Protein AF-A0A4D7H4Q3-F1 (afdb_monomer_lite)

Secondary structure (DSSP, 8-state):
--HHHHHHHHHHHHHHHHHHHHHH-GGG---THHHHHHHHHTT-SSHHHHHHHHHHHHHHHHHHHHHHHHHHHHHHHHHHH--HHHHHHHHHHHHHHHHHHHHHHHHHHHHHHHHHHHHHHHHHHHHH--

pLDDT: mean 89.8, std 6.11, range [48.53, 96.25]

Sequence (130 aa):
MDRASVALGGALSAVTSVVAVVLYGPQAAAPWGVLAGAVVALRARDATDGLFDGALAGLVGAVGGVLAVVGFYALDVYFHVGDAEVAGSVGAYFSVPSVVMLVPSFALGGMLAGALGVVLRDRVETRVGA

Foldseek 3Di:
DPPVLLQVQLVVLLVVLLVQCVPPNLVSSALSLLSSLLSLLVVAPALVSSLVSSLSSLQSNLVSNLCSNLVRQLVVCCVVVVDNVVSNVRSVVVSVVSCVPRNVSSSVSRNVSRNVSNVVVVVCCVVVVD

Structure (mmCIF, N/CA/C/O backbone):
data_AF-A0A4D7H4Q3-F1
#
_entry.id   AF-A0A4D7H4Q3-F1
#
loop_
_atom_site.group_PDB
_atom_site.id
_atom_site.type_symbol
_atom_site.label_atom_id
_atom_site.label_alt_id
_atom_site.label_comp_id
_atom_site.label_asym_id
_atom_site.label_entity_id
_atom_site.label_seq_id
_atom_site.pdbx_PDB_ins_code
_atom_site.Cartn_x
_atom_site.Cartn_y
_atom_site.Cartn_z
_atom_site.occupancy
_atom_site.B_iso_or_equiv
_atom_site.auth_seq_id
_atom_site.auth_comp_id
_atom_site.auth_asym_id
_atom_site.auth_atom_id
_atom_site.pdbx_PDB_model_num
ATOM 1 N N . MET A 1 1 ? -9.876 -11.296 11.277 1.00 66.31 1 MET A N 1
ATOM 2 C CA . MET A 1 1 ? -9.329 -11.090 9.926 1.00 66.31 1 MET A CA 1
ATOM 3 C C . MET A 1 1 ? -10.414 -11.095 8.853 1.00 66.31 1 MET A C 1
ATOM 5 O O . MET A 1 1 ? -10.842 -12.155 8.392 1.00 66.31 1 MET A O 1
ATOM 9 N N . ASP A 1 2 ? -10.860 -9.901 8.460 1.00 83.38 2 ASP A N 1
ATOM 10 C CA . ASP A 1 2 ? -11.770 -9.693 7.326 1.00 83.38 2 ASP A CA 1
ATOM 11 C C . ASP A 1 2 ? -10.975 -9.546 6.020 1.00 83.38 2 ASP A C 1
ATOM 13 O O . ASP A 1 2 ? -10.390 -8.503 5.722 1.00 83.38 2 ASP A O 1
ATOM 17 N N . ARG A 1 3 ? -10.958 -10.619 5.222 1.00 88.50 3 ARG A N 1
ATOM 18 C CA . ARG A 1 3 ? -10.177 -10.693 3.978 1.00 88.50 3 ARG A CA 1
ATOM 19 C C . ARG A 1 3 ? -10.569 -9.616 2.967 1.00 88.50 3 ARG A C 1
ATOM 21 O O . ARG A 1 3 ? -9.705 -9.161 2.223 1.00 88.50 3 ARG A O 1
ATOM 28 N N . ALA A 1 4 ? -11.840 -9.213 2.935 1.00 90.88 4 ALA A N 1
ATOM 29 C CA . ALA A 1 4 ? -12.317 -8.216 1.983 1.00 90.88 4 ALA A CA 1
ATOM 30 C C . ALA A 1 4 ? -11.751 -6.829 2.310 1.00 90.88 4 ALA A C 1
ATOM 32 O O . ALA A 1 4 ? -11.258 -6.142 1.418 1.00 90.88 4 ALA A O 1
ATOM 33 N N . SER A 1 5 ? -11.745 -6.456 3.591 1.00 88.69 5 SER A N 1
ATOM 34 C CA . SER A 1 5 ? -11.172 -5.189 4.061 1.00 88.69 5 SER A CA 1
ATOM 35 C C . SER A 1 5 ? -9.662 -5.122 3.862 1.00 88.69 5 SER A C 1
ATOM 37 O O . SER A 1 5 ? -9.151 -4.103 3.403 1.00 88.69 5 SER A O 1
ATOM 39 N N . VAL A 1 6 ? -8.950 -6.222 4.126 1.00 91.19 6 VAL A N 1
ATOM 40 C CA . VAL A 1 6 ? -7.503 -6.318 3.871 1.00 91.19 6 VAL A CA 1
ATOM 41 C C . VAL A 1 6 ? -7.193 -6.156 2.383 1.00 91.19 6 VAL A C 1
ATOM 43 O O . VAL A 1 6 ? -6.304 -5.387 2.019 1.00 91.19 6 VAL A O 1
ATOM 46 N N . ALA A 1 7 ? -7.936 -6.849 1.516 1.00 91.06 7 ALA A N 1
ATOM 47 C CA . ALA A 1 7 ? -7.744 -6.768 0.072 1.00 91.06 7 ALA A CA 1
ATOM 48 C C . ALA A 1 7 ? -8.062 -5.368 -0.470 1.00 91.06 7 ALA A C 1
ATOM 50 O O . ALA A 1 7 ? -7.283 -4.832 -1.253 1.00 91.06 7 ALA A O 1
ATOM 51 N N . LEU A 1 8 ? -9.165 -4.754 -0.028 1.00 93.25 8 LEU A N 1
ATOM 52 C CA . LEU A 1 8 ? -9.545 -3.402 -0.437 1.00 93.25 8 LEU A CA 1
ATOM 53 C C . LEU A 1 8 ? -8.532 -2.364 0.053 1.00 93.25 8 LEU A C 1
ATOM 55 O O . LEU A 1 8 ? -8.109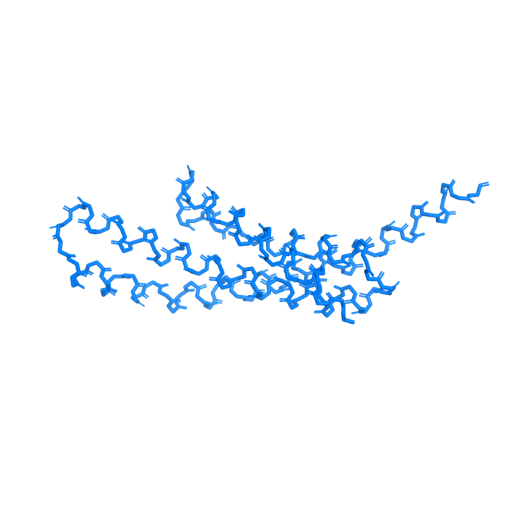 -1.511 -0.721 1.00 93.25 8 LEU A O 1
ATOM 59 N N . GLY A 1 9 ? -8.110 -2.458 1.316 1.00 90.81 9 GLY A N 1
ATOM 60 C CA . GLY A 1 9 ? -7.106 -1.575 1.897 1.00 90.81 9 GLY A CA 1
ATOM 61 C C . GLY A 1 9 ? -5.772 -1.681 1.165 1.00 90.81 9 GLY A C 1
ATOM 62 O O . GLY A 1 9 ? -5.218 -0.667 0.745 1.00 90.81 9 GLY A O 1
ATOM 63 N N . GLY A 1 10 ? -5.297 -2.907 0.936 1.00 92.44 10 GLY A N 1
ATOM 64 C CA . GLY A 1 10 ? -4.083 -3.154 0.163 1.00 92.44 10 GLY A CA 1
ATOM 65 C C . GLY A 1 10 ? -4.187 -2.650 -1.276 1.00 92.44 10 GLY A C 1
ATOM 66 O O . GLY A 1 10 ? -3.264 -1.999 -1.759 1.00 92.44 10 GLY A O 1
ATOM 67 N N . ALA A 1 11 ? -5.322 -2.874 -1.944 1.00 93.44 11 ALA A N 1
ATOM 68 C CA . ALA A 1 11 ? -5.560 -2.387 -3.301 1.00 93.44 11 ALA A CA 1
ATOM 69 C C . ALA A 1 11 ? -5.560 -0.855 -3.373 1.00 93.44 11 ALA A C 1
ATOM 71 O O . ALA A 1 11 ? -4.922 -0.291 -4.257 1.00 93.44 11 ALA A O 1
ATOM 72 N N . LEU A 1 12 ? -6.219 -0.171 -2.435 1.00 94.50 12 LEU A N 1
ATOM 73 C CA . LEU A 1 12 ? -6.225 1.291 -2.382 1.00 94.50 12 LEU A CA 1
ATOM 74 C C . LEU A 1 12 ? -4.819 1.841 -2.148 1.00 94.50 12 LEU A C 1
ATOM 76 O O . LEU A 1 12 ? -4.374 2.695 -2.908 1.00 94.50 12 LEU A O 1
ATOM 80 N N . SER A 1 13 ? -4.081 1.300 -1.179 1.00 92.94 13 SER A N 1
ATOM 81 C CA . SER A 1 13 ? -2.685 1.679 -0.945 1.00 92.94 13 SER A CA 1
ATOM 82 C C . SER A 1 13 ? -1.796 1.449 -2.166 1.00 92.94 13 SER A C 1
ATOM 84 O O . SER A 1 13 ? -0.970 2.303 -2.483 1.00 92.94 13 SER A O 1
ATOM 86 N N . ALA A 1 14 ? -1.975 0.328 -2.870 1.00 93.00 14 ALA A N 1
ATOM 87 C CA . ALA A 1 14 ? -1.252 0.032 -4.101 1.00 93.00 14 ALA A CA 1
ATOM 88 C C . ALA A 1 14 ? -1.583 1.043 -5.208 1.00 93.00 14 ALA A C 1
ATOM 90 O O . ALA A 1 14 ? -0.672 1.622 -5.795 1.00 93.00 14 ALA A O 1
ATOM 91 N N . VAL A 1 15 ? -2.870 1.300 -5.465 1.00 94.19 15 VAL A N 1
ATOM 92 C CA . VAL A 1 15 ? -3.322 2.253 -6.490 1.00 94.19 15 VAL A CA 1
ATOM 93 C C . VAL A 1 15 ? -2.820 3.659 -6.182 1.00 94.19 15 VAL A C 1
ATOM 95 O O . VAL A 1 15 ? -2.267 4.310 -7.064 1.00 94.19 15 VAL A O 1
ATOM 98 N N . THR A 1 16 ? -2.945 4.127 -4.939 1.00 93.00 16 THR A N 1
ATOM 99 C CA . THR A 1 16 ? -2.432 5.446 -4.550 1.00 93.00 16 THR A CA 1
ATOM 100 C C . THR A 1 16 ? -0.917 5.518 -4.703 1.00 93.00 16 THR A C 1
ATOM 102 O O . THR A 1 16 ? -0.411 6.532 -5.175 1.00 93.00 16 THR A O 1
ATOM 105 N N . SER A 1 17 ? -0.193 4.437 -4.397 1.00 91.38 17 SER A N 1
ATOM 106 C CA . SER A 1 17 ? 1.250 4.377 -4.633 1.00 91.38 17 SER A CA 1
ATOM 107 C C . SER A 1 17 ? 1.602 4.481 -6.111 1.00 91.38 17 SER A C 1
ATOM 109 O O . SER A 1 17 ? 2.503 5.237 -6.455 1.00 91.38 17 SER A O 1
ATOM 111 N N . VAL A 1 18 ? 0.890 3.768 -6.987 1.00 90.56 18 VAL A N 1
ATOM 112 C CA . VAL A 1 18 ? 1.083 3.864 -8.441 1.00 90.56 18 VAL A CA 1
ATOM 113 C C . VAL A 1 18 ? 0.832 5.294 -8.910 1.00 90.56 18 VAL A C 1
ATOM 115 O O . VAL A 1 18 ? 1.679 5.873 -9.582 1.00 90.56 18 VAL A O 1
ATOM 118 N N . VAL A 1 19 ? -0.295 5.890 -8.515 1.00 92.69 19 VAL A N 1
ATOM 119 C CA . VAL A 1 19 ? -0.644 7.271 -8.879 1.00 92.69 19 VAL A CA 1
ATOM 120 C C . VAL A 1 19 ? 0.424 8.252 -8.398 1.00 92.69 19 VAL A C 1
ATOM 122 O O . VAL A 1 19 ? 0.850 9.112 -9.163 1.00 92.69 19 VAL A O 1
ATOM 125 N N . ALA A 1 20 ? 0.900 8.112 -7.160 1.00 92.19 20 ALA A N 1
ATOM 126 C CA . ALA A 1 20 ? 1.922 8.991 -6.612 1.00 92.19 20 ALA A CA 1
ATOM 127 C C . ALA A 1 20 ? 3.251 8.875 -7.373 1.00 92.19 20 ALA A C 1
ATOM 129 O O . ALA A 1 20 ? 3.853 9.896 -7.698 1.00 92.19 20 ALA A O 1
ATOM 130 N N . VAL A 1 21 ? 3.666 7.654 -7.726 1.00 91.31 21 VAL A N 1
ATOM 131 C CA . VAL A 1 21 ? 4.874 7.419 -8.530 1.00 91.31 21 VAL A CA 1
ATOM 132 C C . VAL A 1 21 ? 4.738 8.018 -9.929 1.00 91.31 21 VAL A C 1
ATOM 134 O O . VAL A 1 21 ? 5.662 8.675 -10.400 1.00 91.31 21 VAL A O 1
ATOM 137 N N . VAL A 1 22 ? 3.584 7.853 -10.579 1.00 88.06 22 VAL A N 1
ATOM 138 C CA . VAL A 1 22 ? 3.331 8.413 -11.917 1.00 88.06 22 VAL A CA 1
ATOM 139 C C . VAL A 1 22 ? 3.355 9.944 -11.906 1.00 88.06 22 VAL A C 1
ATOM 141 O O . VAL A 1 22 ? 3.914 10.547 -12.817 1.00 88.06 22 VAL A O 1
ATOM 144 N N . LEU A 1 23 ? 2.756 10.582 -10.897 1.00 91.50 23 LEU A N 1
ATOM 145 C CA . LEU A 1 23 ? 2.620 12.043 -10.852 1.00 91.50 23 LEU A CA 1
ATOM 146 C C . LEU A 1 23 ? 3.869 12.764 -10.335 1.00 91.50 23 LEU A C 1
ATOM 148 O O . LEU A 1 23 ? 4.144 13.885 -10.756 1.00 91.50 23 LEU A O 1
ATOM 152 N N . TYR A 1 24 ? 4.598 12.153 -9.402 1.00 90.62 24 TYR A N 1
ATOM 153 C CA . TYR A 1 24 ? 5.644 12.832 -8.632 1.00 90.62 24 TYR A CA 1
ATOM 154 C C . TYR A 1 24 ? 6.987 12.087 -8.628 1.00 90.62 24 TYR A C 1
ATOM 156 O O . TYR A 1 24 ? 7.941 12.549 -7.998 1.00 90.62 24 TYR A O 1
ATOM 164 N N . GLY A 1 25 ? 7.081 10.959 -9.334 1.00 86.94 25 GLY A N 1
ATOM 165 C CA . GLY A 1 25 ? 8.280 10.133 -9.432 1.00 86.94 25 GLY A CA 1
ATOM 166 C C . GLY A 1 25 ? 8.419 9.086 -8.315 1.00 86.94 25 GLY A C 1
ATOM 167 O O . GLY A 1 25 ? 7.652 9.070 -7.350 1.00 86.94 25 GLY A O 1
ATOM 168 N N . PRO A 1 26 ? 9.421 8.197 -8.411 1.00 84.56 26 PRO A N 1
ATOM 169 C CA . PRO A 1 26 ? 9.587 7.034 -7.532 1.00 84.56 26 PRO A CA 1
ATOM 170 C C . PRO A 1 26 ? 9.804 7.400 -6.057 1.00 84.56 26 PRO A C 1
ATOM 172 O O . PRO A 1 26 ? 9.352 6.679 -5.170 1.00 84.56 26 PRO A O 1
ATOM 175 N N . GLN A 1 27 ? 10.406 8.557 -5.775 1.00 83.00 27 GLN A N 1
ATOM 176 C CA . GLN A 1 27 ? 10.538 9.112 -4.423 1.00 83.00 27 GLN A CA 1
ATOM 177 C C . GLN A 1 27 ? 9.190 9.400 -3.742 1.00 83.00 27 GLN A C 1
ATOM 179 O O . GLN A 1 27 ? 9.127 9.500 -2.520 1.00 83.00 27 GLN A O 1
ATOM 184 N N . ALA A 1 28 ? 8.112 9.526 -4.519 1.00 86.06 28 ALA A N 1
ATOM 185 C CA . ALA A 1 28 ? 6.762 9.756 -4.025 1.00 86.06 28 ALA A CA 1
ATOM 186 C C . ALA A 1 28 ? 5.968 8.464 -3.797 1.00 86.06 28 ALA A C 1
ATOM 188 O O . ALA A 1 28 ? 4.773 8.526 -3.497 1.00 86.06 28 ALA A O 1
ATOM 189 N N . ALA A 1 29 ? 6.616 7.296 -3.857 1.00 81.44 29 ALA A N 1
ATOM 190 C CA . ALA A 1 29 ? 6.118 6.080 -3.222 1.00 81.44 29 ALA A CA 1
ATOM 191 C C . ALA A 1 29 ? 6.110 6.263 -1.687 1.00 81.44 29 ALA A C 1
ATOM 193 O O . ALA A 1 29 ? 6.854 5.623 -0.949 1.00 81.44 29 ALA A O 1
ATOM 194 N N . ALA A 1 30 ? 5.302 7.206 -1.198 1.00 76.56 30 ALA A N 1
ATOM 195 C CA . ALA A 1 30 ? 5.067 7.440 0.215 1.00 76.56 30 ALA A CA 1
ATOM 196 C C . ALA A 1 30 ? 4.480 6.165 0.849 1.00 76.56 30 ALA A C 1
ATOM 198 O O . ALA A 1 30 ? 3.932 5.323 0.132 1.00 76.56 30 ALA A O 1
ATOM 199 N N . PRO A 1 31 ? 4.573 5.985 2.180 1.00 79.38 31 PRO A N 1
ATOM 200 C CA . PRO A 1 31 ? 4.042 4.802 2.850 1.00 79.38 31 PRO A CA 1
ATOM 201 C C . PRO A 1 31 ? 2.507 4.829 2.877 1.00 79.38 31 PRO A C 1
ATOM 203 O O . PRO A 1 31 ? 1.869 5.063 3.904 1.00 79.38 31 PRO A O 1
ATOM 206 N N . TRP A 1 32 ? 1.893 4.555 1.726 1.00 90.19 32 TRP A N 1
ATOM 207 C CA . TRP A 1 32 ? 0.448 4.556 1.523 1.00 90.19 32 TRP A CA 1
ATOM 208 C C . TRP A 1 32 ? -0.249 3.417 2.261 1.00 90.19 32 TRP A C 1
ATOM 210 O O . TRP A 1 32 ? -1.476 3.388 2.288 1.00 90.19 32 TRP A O 1
ATOM 220 N N . GLY A 1 33 ? 0.501 2.528 2.924 1.00 85.06 33 GLY A N 1
ATOM 221 C CA . GLY A 1 33 ? -0.022 1.536 3.865 1.00 85.06 33 GLY A CA 1
ATOM 222 C C . GLY A 1 33 ? -0.923 2.133 4.955 1.00 85.06 33 GLY A C 1
ATOM 223 O O . GLY A 1 33 ? -1.824 1.452 5.428 1.00 85.06 33 GLY A O 1
ATOM 224 N N . VAL A 1 34 ? -0.776 3.425 5.277 1.00 91.81 34 VAL A N 1
ATOM 225 C CA . VAL A 1 34 ? -1.704 4.170 6.154 1.00 91.81 34 VAL A CA 1
ATOM 226 C C . VAL A 1 34 ? -3.157 4.091 5.663 1.00 91.81 34 VAL A C 1
ATOM 228 O O . VAL A 1 34 ? -4.065 3.916 6.473 1.00 91.81 34 VAL A O 1
ATOM 231 N N . LEU A 1 35 ? -3.395 4.158 4.348 1.00 91.38 35 LEU A N 1
ATOM 232 C CA . LEU A 1 35 ? -4.738 4.010 3.772 1.00 91.38 35 LEU A CA 1
ATOM 233 C C . LEU A 1 35 ? -5.280 2.591 3.973 1.00 91.38 35 LEU A C 1
ATOM 235 O O . LEU A 1 35 ? -6.448 2.426 4.318 1.00 91.38 35 LEU A O 1
ATOM 239 N N . ALA A 1 36 ? -4.420 1.579 3.834 1.00 90.25 36 ALA A N 1
ATOM 240 C CA . ALA A 1 36 ? -4.754 0.188 4.10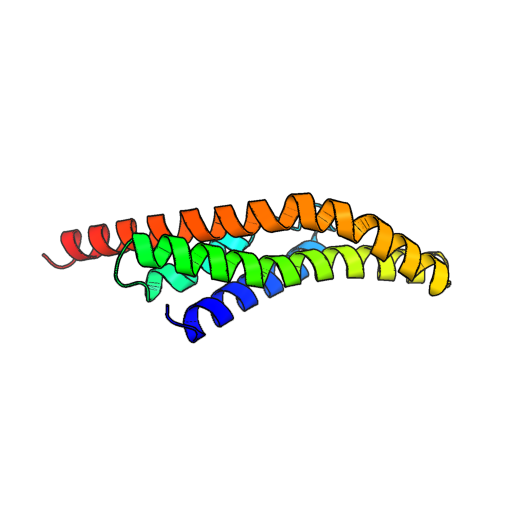9 1.00 90.25 36 ALA A CA 1
ATOM 241 C C . ALA A 1 36 ? -5.230 0.016 5.555 1.00 90.25 36 ALA A C 1
ATOM 243 O O . ALA A 1 36 ? -6.293 -0.556 5.796 1.00 90.25 36 ALA A O 1
ATOM 244 N N . GLY A 1 37 ? -4.472 0.568 6.506 1.00 90.69 37 GLY A N 1
ATOM 245 C CA . GLY A 1 37 ? -4.833 0.555 7.920 1.00 90.69 37 GLY A CA 1
ATOM 246 C C . GLY A 1 37 ? -6.140 1.294 8.201 1.00 90.69 37 GLY A C 1
ATOM 247 O O . GLY A 1 37 ? -7.002 0.764 8.895 1.00 90.69 37 GLY A O 1
ATOM 248 N N . ALA A 1 38 ? -6.339 2.475 7.610 1.00 93.44 38 ALA A N 1
ATOM 249 C CA . ALA A 1 38 ? -7.569 3.248 7.779 1.00 93.44 38 ALA A CA 1
ATOM 250 C C . ALA A 1 38 ? -8.816 2.493 7.285 1.00 93.44 38 ALA A C 1
ATOM 252 O O . ALA A 1 38 ? -9.843 2.498 7.957 1.00 93.44 38 ALA A O 1
ATOM 253 N N . VAL A 1 39 ? -8.724 1.801 6.145 1.00 93.81 39 VAL A N 1
ATOM 254 C CA . VAL A 1 39 ? -9.812 0.964 5.609 1.00 93.81 39 VAL A CA 1
ATOM 255 C C . VAL A 1 39 ? -10.127 -0.191 6.551 1.00 93.81 39 VAL A C 1
ATOM 257 O O . VAL A 1 39 ? -11.292 -0.441 6.860 1.00 93.81 39 VAL A O 1
ATOM 260 N N . VAL A 1 40 ? -9.093 -0.888 7.023 1.00 94.19 40 VAL A N 1
ATOM 261 C CA . VAL A 1 40 ? -9.247 -2.010 7.952 1.00 94.19 40 VAL A CA 1
ATOM 262 C C . VAL A 1 40 ? -9.886 -1.556 9.263 1.00 94.19 40 VAL A C 1
ATOM 264 O O . VAL A 1 40 ? -10.781 -2.234 9.769 1.00 94.19 40 VAL A O 1
ATOM 267 N N . ALA A 1 41 ? -9.493 -0.395 9.791 1.00 92.44 41 ALA A N 1
ATOM 268 C CA . ALA A 1 41 ? -10.019 0.138 11.044 1.00 92.44 41 ALA A CA 1
ATOM 269 C C . ALA A 1 41 ? -11.549 0.295 11.045 1.00 92.44 41 ALA A C 1
ATOM 271 O O . ALA A 1 41 ? -12.184 0.142 12.085 1.00 92.44 41 ALA A O 1
ATOM 272 N N . LEU A 1 42 ? -12.166 0.540 9.884 1.00 89.88 42 LEU A N 1
ATOM 273 C CA . LEU A 1 42 ? -13.623 0.672 9.761 1.00 89.88 42 LEU A CA 1
ATOM 274 C C . LEU A 1 42 ? -14.371 -0.633 10.066 1.00 89.88 42 LEU A C 1
ATOM 276 O O . LEU A 1 42 ? -15.540 -0.598 10.443 1.00 89.88 42 LEU A O 1
ATOM 280 N N . ARG A 1 43 ? -13.718 -1.784 9.881 1.00 89.94 43 ARG A N 1
ATOM 281 C CA . ARG A 1 43 ? -14.322 -3.122 9.998 1.00 89.94 43 ARG A CA 1
ATOM 282 C C . ARG A 1 43 ? -13.688 -3.978 11.092 1.00 89.94 43 ARG A C 1
ATOM 284 O O . ARG A 1 43 ? -14.256 -5.006 11.456 1.00 89.94 43 ARG A O 1
ATOM 291 N N . ALA A 1 44 ? -12.542 -3.558 11.620 1.00 90.00 44 ALA A N 1
ATOM 292 C CA . ALA A 1 44 ? -11.886 -4.209 12.741 1.00 90.00 44 ALA A CA 1
ATOM 293 C C . ALA A 1 44 ? -12.767 -4.154 13.996 1.00 90.00 44 ALA A C 1
ATOM 295 O O . ALA A 1 44 ? -13.426 -3.145 14.266 1.00 90.00 44 ALA A O 1
ATOM 296 N N . ARG A 1 45 ? -12.782 -5.253 14.755 1.00 89.56 45 ARG A N 1
ATOM 297 C CA . ARG A 1 45 ? -13.551 -5.349 16.002 1.00 89.56 45 ARG A CA 1
ATOM 298 C C . ARG A 1 45 ? -12.856 -4.571 17.108 1.00 89.56 45 ARG A C 1
ATOM 300 O O . ARG A 1 45 ? -13.443 -3.637 17.632 1.00 89.56 45 ARG A O 1
ATOM 307 N N . ASP A 1 46 ? -11.580 -4.883 17.320 1.00 91.88 46 ASP A N 1
ATOM 308 C CA . ASP A 1 46 ? -10.745 -4.288 18.362 1.00 91.88 46 ASP A CA 1
ATOM 309 C C . ASP A 1 46 ? -9.435 -3.729 17.782 1.00 91.88 46 ASP A C 1
ATOM 311 O O . ASP A 1 46 ? -9.048 -4.026 16.647 1.00 91.88 46 ASP A O 1
ATOM 315 N N . ALA A 1 47 ? -8.706 -2.939 18.576 1.00 90.69 47 ALA A N 1
ATOM 316 C CA . ALA A 1 47 ? -7.452 -2.313 18.146 1.00 90.69 47 ALA A CA 1
ATOM 317 C C . ALA A 1 47 ? -6.371 -3.333 17.743 1.00 90.69 47 ALA A C 1
ATOM 319 O O . ALA A 1 47 ? -5.587 -3.066 16.836 1.00 90.69 47 ALA A O 1
ATOM 320 N N . THR A 1 48 ? -6.346 -4.510 18.378 1.00 92.62 48 THR A N 1
ATOM 321 C CA . THR A 1 48 ? -5.426 -5.606 18.033 1.00 92.62 48 THR A CA 1
ATOM 322 C C . THR A 1 48 ? -5.733 -6.180 16.651 1.00 92.62 48 THR A C 1
ATOM 324 O O . THR A 1 48 ? -4.815 -6.372 15.856 1.00 92.62 48 THR A O 1
ATOM 327 N N . ASP A 1 49 ? -7.014 -6.385 16.328 1.00 89.88 49 ASP A N 1
ATOM 328 C CA . ASP A 1 49 ? -7.435 -6.792 14.983 1.00 89.88 49 ASP A CA 1
ATOM 329 C C . ASP A 1 49 ? -7.047 -5.719 13.961 1.00 89.88 49 ASP A C 1
ATOM 331 O O . ASP A 1 49 ? -6.462 -6.039 12.930 1.00 89.88 49 ASP A O 1
ATOM 335 N N . GLY A 1 50 ? -7.283 -4.440 14.277 1.00 89.25 50 GLY A N 1
ATOM 336 C CA . GLY A 1 50 ? -6.867 -3.316 13.436 1.00 89.25 50 GLY A CA 1
ATOM 337 C C . GLY A 1 50 ? -5.355 -3.276 13.194 1.00 89.25 50 GLY A C 1
ATOM 338 O O . GLY A 1 50 ? -4.918 -2.992 12.081 1.00 89.25 50 GLY A O 1
ATOM 339 N N . LEU A 1 51 ? -4.554 -3.612 14.207 1.00 94.50 51 LEU A N 1
ATOM 340 C CA . LEU A 1 51 ? -3.095 -3.672 14.132 1.00 94.50 51 LEU A CA 1
ATOM 341 C C . LEU A 1 51 ? -2.628 -4.759 13.152 1.00 94.50 51 LEU A C 1
ATOM 343 O O . LEU A 1 51 ? -1.856 -4.470 12.237 1.00 94.50 51 LEU A O 1
ATOM 347 N N . PHE A 1 52 ? -3.106 -5.996 13.319 1.00 94.56 52 PHE A N 1
ATOM 348 C CA . PHE A 1 52 ? -2.681 -7.131 12.493 1.00 94.56 52 PHE A CA 1
ATOM 349 C C . PHE A 1 52 ? -3.271 -7.094 11.082 1.00 94.56 52 PHE A C 1
ATOM 351 O O . PHE A 1 52 ? -2.529 -7.236 10.107 1.00 94.56 52 PHE A O 1
ATOM 358 N N . ASP A 1 53 ? -4.579 -6.861 10.952 1.00 94.06 53 ASP A N 1
ATOM 359 C CA . ASP A 1 53 ? -5.238 -6.773 9.648 1.00 94.06 53 ASP A CA 1
ATOM 360 C C . ASP A 1 53 ? -4.718 -5.541 8.876 1.00 94.06 53 ASP A C 1
ATOM 362 O O . ASP A 1 53 ? -4.530 -5.605 7.661 1.00 94.06 53 ASP A O 1
ATOM 366 N N . GLY A 1 54 ? -4.406 -4.440 9.573 1.00 93.12 54 GLY A N 1
ATOM 367 C CA . GLY A 1 54 ? -3.836 -3.226 8.988 1.00 93.12 54 GLY A CA 1
ATOM 368 C C . GLY A 1 54 ? -2.405 -3.432 8.496 1.00 93.12 54 GLY A C 1
ATOM 369 O O . GLY A 1 54 ? -2.078 -3.020 7.383 1.00 93.12 54 GLY A O 1
ATOM 370 N N . ALA A 1 55 ? -1.564 -4.124 9.272 1.00 95.75 55 ALA A N 1
ATOM 371 C CA . ALA A 1 55 ? -0.221 -4.510 8.839 1.00 95.75 55 ALA A CA 1
ATOM 372 C C . ALA A 1 55 ? -0.272 -5.400 7.589 1.00 95.75 55 ALA A C 1
ATOM 374 O O . ALA A 1 55 ? 0.459 -5.161 6.627 1.00 95.75 55 ALA A O 1
ATOM 375 N N . LEU A 1 56 ? -1.170 -6.390 7.571 1.00 94.75 56 LEU A N 1
ATOM 376 C CA . LEU A 1 56 ? -1.344 -7.292 6.435 1.00 94.75 56 LEU A CA 1
ATOM 377 C C . LEU A 1 56 ? -1.832 -6.544 5.187 1.00 94.75 56 LEU A C 1
ATOM 379 O O . LEU A 1 56 ? -1.295 -6.749 4.101 1.00 94.75 56 LEU A O 1
ATOM 383 N N . ALA A 1 57 ? -2.800 -5.638 5.336 1.00 93.88 57 ALA A N 1
ATOM 384 C CA . ALA A 1 57 ? -3.269 -4.785 4.247 1.00 93.88 57 ALA A CA 1
ATOM 385 C C . ALA A 1 57 ? -2.145 -3.877 3.724 1.00 93.88 57 ALA A C 1
ATOM 387 O O . ALA A 1 57 ? -1.969 -3.735 2.514 1.00 93.88 57 ALA A O 1
ATOM 388 N N . GLY A 1 58 ? -1.332 -3.323 4.629 1.00 94.06 58 GLY A N 1
ATOM 389 C CA . GLY A 1 58 ? -0.136 -2.556 4.292 1.00 94.06 58 GLY A CA 1
ATOM 390 C C . GLY A 1 58 ? 0.854 -3.374 3.463 1.00 94.06 58 GLY A C 1
ATOM 391 O O . GLY A 1 58 ? 1.288 -2.910 2.412 1.00 94.06 58 GLY A O 1
ATOM 392 N N . LEU A 1 59 ? 1.151 -4.613 3.867 1.00 94.62 59 LEU A N 1
ATOM 393 C CA . LEU A 1 59 ? 2.024 -5.528 3.121 1.00 94.62 59 LEU A CA 1
ATOM 394 C C . LEU A 1 59 ? 1.492 -5.833 1.714 1.00 94.62 59 LEU A C 1
ATOM 396 O O . LEU A 1 59 ? 2.263 -5.823 0.757 1.00 94.62 59 LEU A O 1
ATOM 400 N N . VAL A 1 60 ? 0.181 -6.050 1.567 1.00 93.06 60 VAL A N 1
ATOM 401 C CA . VAL A 1 60 ? -0.455 -6.234 0.250 1.00 93.06 60 VAL A CA 1
ATOM 402 C C . VAL A 1 60 ? -0.265 -4.985 -0.617 1.00 93.06 60 VAL A C 1
ATOM 404 O O . VAL A 1 60 ? 0.122 -5.092 -1.779 1.00 93.06 60 VAL A O 1
ATOM 407 N N . GLY A 1 61 ? -0.461 -3.794 -0.046 1.00 92.06 61 GLY A N 1
ATOM 408 C CA . GLY A 1 61 ? -0.208 -2.526 -0.733 1.00 92.06 61 GLY A CA 1
ATOM 409 C C . GLY A 1 61 ? 1.264 -2.313 -1.099 1.00 92.06 61 GLY A C 1
ATOM 410 O O . GLY A 1 61 ? 1.559 -1.764 -2.161 1.00 92.06 61 GLY A O 1
ATOM 411 N N . ALA A 1 62 ? 2.190 -2.793 -0.265 1.00 93.62 62 ALA A N 1
ATOM 412 C CA . ALA A 1 62 ? 3.627 -2.672 -0.485 1.00 93.62 62 ALA A CA 1
ATOM 413 C C . ALA A 1 62 ? 4.080 -3.397 -1.754 1.00 93.62 62 ALA A C 1
ATOM 415 O O . ALA A 1 62 ? 4.939 -2.888 -2.469 1.00 93.62 62 ALA A O 1
ATOM 416 N N . VAL A 1 63 ? 3.472 -4.547 -2.071 1.00 92.50 63 VAL A N 1
ATOM 417 C CA . VAL A 1 63 ? 3.723 -5.253 -3.337 1.00 92.50 63 VAL A CA 1
ATOM 418 C C . VAL A 1 63 ? 3.414 -4.334 -4.520 1.00 92.50 63 VAL A C 1
ATOM 420 O O . VAL A 1 63 ? 4.232 -4.204 -5.427 1.00 92.50 63 VAL A O 1
ATOM 423 N N . GLY A 1 64 ? 2.279 -3.633 -4.480 1.00 88.88 64 GLY A N 1
ATOM 424 C CA . GLY A 1 64 ? 1.918 -2.651 -5.501 1.00 88.88 64 GLY A CA 1
ATOM 425 C C . GLY A 1 64 ? 2.897 -1.479 -5.580 1.00 88.88 64 GLY A C 1
ATOM 426 O O . GLY A 1 64 ? 3.296 -1.098 -6.676 1.00 88.88 64 GLY A O 1
ATOM 427 N N . GLY A 1 65 ? 3.338 -0.946 -4.438 1.00 89.88 65 GLY A N 1
ATOM 428 C CA . GLY A 1 65 ? 4.332 0.131 -4.394 1.00 89.88 65 GLY A CA 1
ATOM 429 C C . GLY A 1 65 ? 5.693 -0.274 -4.970 1.00 89.88 65 GLY A C 1
ATOM 430 O O . GLY A 1 65 ? 6.269 0.467 -5.764 1.00 89.88 65 GLY A O 1
ATOM 431 N N . VAL A 1 66 ? 6.180 -1.474 -4.643 1.00 93.44 66 VAL A N 1
ATOM 432 C CA . VAL A 1 66 ? 7.425 -2.022 -5.209 1.00 93.44 66 VAL A CA 1
ATOM 433 C C . VAL A 1 66 ? 7.298 -2.193 -6.720 1.00 93.44 66 VAL A C 1
ATOM 435 O O . VAL A 1 66 ? 8.169 -1.735 -7.456 1.00 93.44 66 VAL A O 1
ATOM 438 N N . LEU A 1 67 ? 6.207 -2.801 -7.195 1.00 91.50 67 LEU A N 1
ATOM 439 C CA . LEU A 1 67 ? 5.968 -2.974 -8.629 1.00 91.50 67 LEU A CA 1
ATOM 440 C C . LEU A 1 67 ? 5.852 -1.633 -9.359 1.00 91.50 67 LEU A C 1
ATOM 442 O O . LEU A 1 67 ? 6.345 -1.515 -10.477 1.00 91.50 67 LEU A O 1
ATOM 446 N N . ALA A 1 68 ? 5.257 -0.617 -8.728 1.00 90.69 68 ALA A N 1
ATOM 447 C CA . ALA A 1 68 ? 5.168 0.725 -9.290 1.00 90.69 68 ALA A CA 1
ATOM 448 C C . ALA A 1 68 ? 6.554 1.349 -9.493 1.00 90.69 68 ALA A C 1
ATOM 450 O O . ALA A 1 68 ? 6.832 1.868 -10.569 1.00 90.69 68 ALA A O 1
ATOM 451 N N . VAL A 1 69 ? 7.437 1.271 -8.492 1.00 91.38 69 VAL A N 1
ATOM 452 C CA . VAL A 1 69 ? 8.795 1.834 -8.580 1.00 91.38 69 VAL A CA 1
ATOM 453 C C . VAL A 1 69 ? 9.656 1.064 -9.581 1.00 91.38 69 VAL A C 1
ATOM 455 O O . VAL A 1 69 ? 10.292 1.672 -10.440 1.00 91.38 69 VAL A O 1
ATOM 458 N N . VAL A 1 70 ? 9.646 -0.270 -9.513 1.00 91.81 70 VAL A N 1
ATOM 459 C CA . VAL A 1 70 ? 10.383 -1.135 -10.451 1.00 91.81 70 VAL A CA 1
ATOM 460 C C . VAL A 1 70 ? 9.910 -0.905 -11.884 1.00 91.81 70 VAL A C 1
ATOM 462 O O . VAL A 1 70 ? 10.728 -0.716 -12.783 1.00 91.81 70 VAL A O 1
ATOM 465 N N . GLY A 1 71 ? 8.592 -0.876 -12.091 1.00 89.88 71 GLY A N 1
ATOM 466 C CA . GLY A 1 71 ? 7.983 -0.608 -13.387 1.00 89.88 71 GLY A CA 1
ATOM 467 C C . GLY A 1 71 ? 8.310 0.789 -13.903 1.00 89.88 71 GLY A C 1
ATOM 468 O O . GLY A 1 71 ? 8.647 0.924 -15.074 1.00 89.88 71 GLY A O 1
ATOM 469 N N . PHE A 1 72 ? 8.281 1.809 -13.040 1.00 91.25 72 PHE A N 1
ATOM 470 C CA . PHE A 1 72 ? 8.650 3.175 -13.408 1.00 91.25 72 PHE A CA 1
ATOM 471 C C . PHE A 1 72 ? 10.080 3.240 -13.949 1.00 91.25 72 PHE A C 1
ATOM 473 O O . PHE A 1 72 ? 10.273 3.715 -15.062 1.00 91.25 72 PHE A O 1
ATOM 480 N N . TYR A 1 73 ? 11.068 2.712 -13.219 1.00 89.44 73 TYR A N 1
ATOM 481 C CA . TYR A 1 73 ? 12.465 2.744 -13.668 1.00 89.44 73 TYR A CA 1
ATOM 482 C C . TYR A 1 73 ? 12.703 1.917 -14.933 1.00 89.44 73 TYR A C 1
ATOM 484 O O . TYR A 1 73 ? 13.428 2.360 -15.821 1.00 89.44 73 TYR A O 1
ATOM 492 N N . ALA A 1 74 ? 12.089 0.737 -15.041 1.00 88.56 74 ALA A N 1
ATOM 493 C CA . ALA A 1 74 ? 12.208 -0.082 -16.242 1.00 88.56 74 ALA A CA 1
ATOM 494 C C . ALA A 1 74 ? 11.624 0.637 -17.470 1.00 88.56 74 ALA A C 1
ATOM 496 O O . ALA A 1 74 ? 12.268 0.700 -18.514 1.00 88.56 74 ALA A O 1
ATOM 497 N N . LEU A 1 75 ? 10.429 1.220 -17.346 1.00 90.81 75 LEU A N 1
ATOM 498 C CA . LEU A 1 75 ? 9.790 1.953 -18.439 1.00 90.81 75 LEU A CA 1
ATOM 499 C C . LEU A 1 75 ? 10.557 3.225 -18.798 1.00 90.81 75 LEU A C 1
ATOM 501 O O . LEU A 1 75 ? 10.753 3.490 -19.979 1.00 90.81 75 LEU A O 1
ATOM 505 N N . ASP A 1 76 ? 11.025 3.981 -17.807 1.00 90.06 76 ASP A N 1
ATOM 506 C CA . ASP A 1 76 ? 11.813 5.195 -18.024 1.00 9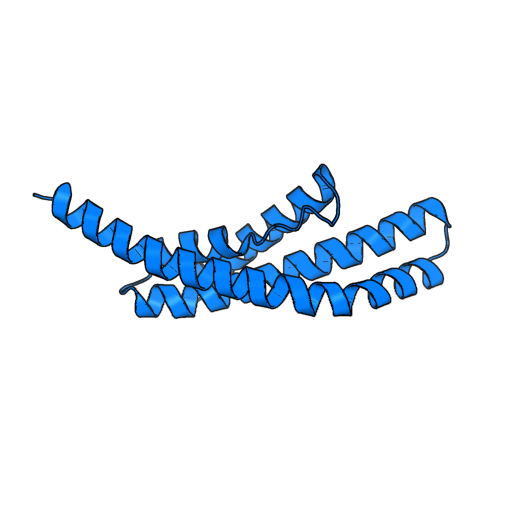0.06 76 ASP A CA 1
ATOM 507 C C . ASP A 1 76 ? 13.087 4.898 -18.828 1.00 90.06 76 ASP A C 1
ATOM 509 O O . ASP A 1 76 ? 13.336 5.525 -19.859 1.00 90.06 76 ASP A O 1
ATOM 513 N N . VAL A 1 77 ? 13.842 3.867 -18.437 1.00 89.44 77 VAL A N 1
ATOM 514 C CA . VAL A 1 77 ? 15.037 3.428 -19.173 1.00 89.44 77 VAL A CA 1
ATOM 515 C C . VAL A 1 77 ? 14.681 2.912 -20.561 1.00 89.44 77 VAL A C 1
ATOM 517 O O . VAL A 1 77 ? 15.369 3.245 -21.524 1.00 89.44 77 VAL A O 1
ATOM 520 N N . TYR A 1 78 ? 13.602 2.140 -20.694 1.00 91.25 78 TYR A N 1
ATOM 521 C CA . TYR A 1 78 ? 13.157 1.650 -21.995 1.00 91.25 78 TYR A CA 1
ATOM 522 C C . TYR A 1 78 ? 12.834 2.802 -22.955 1.00 91.25 78 TYR A C 1
ATOM 524 O O . TYR A 1 78 ? 13.262 2.772 -24.106 1.00 91.25 78 TYR A O 1
ATOM 532 N N . PHE A 1 79 ? 12.139 3.845 -22.495 1.00 93.62 79 PHE A N 1
ATOM 533 C CA . PHE A 1 79 ? 11.802 4.995 -23.337 1.00 93.62 79 PHE A CA 1
ATOM 534 C C . PHE A 1 79 ? 13.007 5.884 -23.673 1.00 93.62 79 PHE A C 1
ATOM 536 O O . PHE A 1 79 ? 12.997 6.524 -24.723 1.00 93.62 79 PHE A O 1
ATOM 543 N N . HIS A 1 80 ? 14.046 5.908 -22.835 1.00 91.88 80 HIS A N 1
ATOM 544 C CA . HIS A 1 80 ? 15.259 6.690 -23.092 1.00 91.88 80 HIS A CA 1
ATOM 545 C C . HIS A 1 80 ? 16.312 5.947 -23.928 1.00 91.88 80 HIS A C 1
ATOM 547 O O . HIS A 1 80 ? 16.982 6.564 -24.753 1.00 91.88 80 HIS A O 1
ATOM 553 N N . VAL A 1 81 ? 16.483 4.642 -23.707 1.00 89.69 81 VAL A N 1
ATOM 554 C CA . VAL A 1 81 ? 17.557 3.827 -24.307 1.00 89.69 81 VAL A CA 1
ATOM 555 C C . VAL A 1 81 ? 17.037 2.937 -25.442 1.00 89.69 81 VAL A C 1
ATOM 557 O O . VAL A 1 81 ? 17.794 2.592 -26.344 1.00 89.69 81 VAL A O 1
ATOM 560 N N . GLY A 1 82 ? 15.750 2.581 -25.436 1.00 89.12 82 GLY A N 1
ATOM 561 C CA . GLY A 1 82 ? 15.127 1.715 -26.443 1.00 89.12 82 GLY A CA 1
ATOM 562 C C . GLY A 1 82 ? 15.454 0.226 -26.297 1.00 89.12 82 GLY A C 1
ATOM 563 O O . GLY A 1 82 ? 15.085 -0.561 -27.166 1.00 89.12 82 GLY A O 1
ATOM 564 N N . ASP A 1 83 ? 16.134 -0.168 -25.218 1.00 91.75 83 ASP A N 1
ATOM 565 C CA . ASP A 1 83 ? 16.593 -1.537 -24.983 1.00 91.75 83 ASP A CA 1
ATOM 566 C C . ASP A 1 83 ? 15.845 -2.173 -23.800 1.00 91.75 83 ASP A C 1
ATOM 568 O O . ASP A 1 83 ? 15.929 -1.715 -22.655 1.00 91.75 83 ASP A O 1
ATOM 572 N N . ALA A 1 84 ? 15.095 -3.240 -24.090 1.00 87.50 84 ALA A N 1
ATOM 573 C CA . ALA A 1 84 ? 14.296 -3.965 -23.106 1.00 87.50 84 ALA A CA 1
ATOM 574 C C . ALA A 1 84 ? 15.145 -4.777 -22.111 1.00 87.50 84 ALA A C 1
ATOM 576 O O . ALA A 1 84 ? 14.728 -4.964 -20.966 1.00 87.50 84 ALA A O 1
ATOM 577 N N . GLU A 1 85 ? 16.324 -5.248 -22.517 1.00 90.12 85 GLU A N 1
ATOM 578 C CA . GLU A 1 85 ? 17.224 -6.020 -21.659 1.00 90.12 85 GLU A CA 1
ATOM 579 C C . GLU A 1 85 ? 17.865 -5.104 -20.612 1.00 90.12 85 GLU A C 1
ATOM 581 O O . GLU A 1 85 ? 17.826 -5.388 -19.409 1.00 90.12 85 GLU A O 1
ATOM 586 N N . VAL A 1 86 ? 18.345 -3.936 -21.051 1.00 88.62 86 VAL A N 1
ATOM 587 C CA . VAL A 1 86 ? 18.880 -2.903 -20.153 1.00 88.62 86 VAL A CA 1
ATOM 588 C C . VAL A 1 86 ? 17.790 -2.412 -19.198 1.00 88.62 86 VAL A C 1
ATOM 590 O O . VAL A 1 86 ? 18.007 -2.397 -17.986 1.00 88.62 86 VAL A O 1
ATOM 593 N N . ALA A 1 87 ? 16.595 -2.101 -19.704 1.00 86.81 87 ALA A N 1
ATOM 594 C CA . ALA A 1 87 ? 15.447 -1.699 -18.890 1.00 86.81 87 ALA A CA 1
ATOM 595 C C . ALA A 1 87 ? 15.088 -2.725 -17.801 1.00 86.81 87 ALA A C 1
ATOM 597 O O . ALA A 1 87 ? 14.902 -2.361 -16.635 1.00 86.81 87 ALA A O 1
ATOM 598 N N . GLY A 1 88 ? 15.034 -4.011 -18.159 1.00 86.44 88 GLY A N 1
ATOM 599 C CA . GLY A 1 88 ? 14.758 -5.094 -17.216 1.00 86.44 88 GLY A CA 1
ATOM 600 C C . GLY A 1 88 ? 15.817 -5.197 -16.117 1.00 86.44 88 GLY A C 1
ATOM 601 O O . GLY A 1 88 ? 15.474 -5.324 -14.940 1.00 86.44 88 GLY A O 1
ATOM 602 N N . SER A 1 89 ? 17.098 -5.076 -16.479 1.00 88.44 89 SER A N 1
ATOM 603 C CA . SER A 1 89 ? 18.204 -5.123 -15.515 1.00 88.44 89 SER A CA 1
ATOM 604 C C . SER A 1 89 ? 18.172 -3.958 -14.521 1.00 88.44 89 SER A C 1
ATOM 606 O O . SER A 1 89 ? 18.373 -4.166 -13.323 1.00 88.44 89 SER A O 1
ATOM 608 N N . VAL A 1 90 ? 17.840 -2.749 -14.986 1.00 88.00 90 VAL A N 1
ATOM 609 C CA . VAL A 1 90 ? 17.723 -1.567 -14.125 1.00 88.00 90 VAL A CA 1
ATOM 610 C C . VAL A 1 90 ? 16.529 -1.708 -13.183 1.00 88.00 90 VAL A C 1
ATOM 612 O O . VAL A 1 90 ? 16.671 -1.495 -11.980 1.00 88.00 90 VAL A O 1
ATOM 615 N N . GLY A 1 91 ? 15.372 -2.147 -13.686 1.00 84.25 91 GLY A N 1
ATOM 616 C CA . GLY A 1 91 ? 14.211 -2.435 -12.840 1.00 84.25 91 GLY A CA 1
ATOM 617 C C . GLY A 1 91 ? 14.527 -3.462 -11.743 1.00 84.25 91 GLY A C 1
ATOM 618 O O . GLY A 1 91 ? 14.208 -3.242 -10.573 1.00 84.25 91 GLY A O 1
ATOM 619 N N . ALA A 1 92 ? 15.217 -4.552 -12.093 1.00 86.56 92 ALA A N 1
ATOM 620 C CA . ALA A 1 92 ? 15.642 -5.575 -11.137 1.00 86.56 92 ALA A CA 1
ATOM 621 C C . ALA A 1 92 ? 16.659 -5.046 -10.110 1.00 86.56 92 ALA A C 1
ATOM 623 O O . ALA A 1 92 ? 16.601 -5.405 -8.936 1.00 86.56 92 ALA A O 1
ATOM 624 N N . TYR A 1 93 ? 17.565 -4.155 -10.512 1.00 88.44 93 TYR A N 1
ATOM 625 C CA . TYR A 1 93 ? 18.499 -3.516 -9.586 1.00 88.44 93 TYR A CA 1
ATOM 626 C C . TYR A 1 93 ? 17.766 -2.701 -8.508 1.00 88.44 93 TYR A C 1
ATOM 628 O O . TYR A 1 93 ? 18.100 -2.788 -7.324 1.00 88.44 93 TYR A O 1
ATOM 636 N N . PHE A 1 94 ? 16.721 -1.962 -8.891 1.00 86.44 94 PHE A N 1
ATOM 637 C CA . PHE A 1 94 ? 15.937 -1.153 -7.956 1.00 86.44 94 PHE A CA 1
ATOM 638 C C . PHE A 1 94 ? 14.946 -1.959 -7.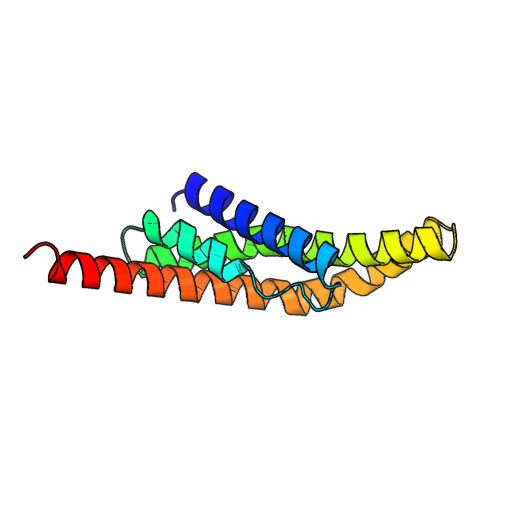108 1.00 86.44 94 PHE A C 1
ATOM 640 O O . PHE A 1 94 ? 14.514 -1.468 -6.065 1.00 86.44 94 PHE A O 1
ATOM 647 N N . SER A 1 95 ? 14.629 -3.209 -7.462 1.00 85.06 95 SER A N 1
ATOM 648 C CA . SER A 1 95 ? 13.647 -3.996 -6.706 1.00 85.06 95 SER A CA 1
ATOM 649 C C . SER A 1 95 ? 14.093 -4.290 -5.275 1.00 85.06 95 SER A C 1
ATOM 651 O O . SER A 1 95 ? 13.281 -4.221 -4.355 1.00 85.06 95 SER A O 1
ATOM 653 N N . VAL A 1 96 ? 15.375 -4.600 -5.059 1.00 86.94 96 VAL A N 1
ATOM 654 C CA . VAL A 1 96 ? 15.885 -4.957 -3.724 1.00 86.94 96 VAL A CA 1
ATOM 655 C C . VAL A 1 96 ? 15.846 -3.754 -2.767 1.00 86.94 96 VAL A C 1
ATOM 657 O O . VAL A 1 96 ? 15.224 -3.882 -1.708 1.00 86.94 96 VAL A O 1
ATOM 660 N N . PRO A 1 97 ? 16.402 -2.572 -3.111 1.00 86.69 97 PRO A N 1
ATOM 661 C CA . PRO A 1 97 ? 16.251 -1.373 -2.286 1.00 86.69 97 PRO A CA 1
ATOM 662 C C . PRO A 1 97 ? 14.786 -0.999 -2.030 1.00 86.69 97 PRO A C 1
ATOM 664 O O . PRO A 1 97 ? 14.423 -0.684 -0.895 1.00 86.69 97 PRO A O 1
ATOM 667 N N . SER A 1 98 ? 13.925 -1.085 -3.051 1.00 86.06 98 SER A N 1
ATOM 668 C CA . SER A 1 98 ? 12.498 -0.782 -2.907 1.00 86.06 98 SER A CA 1
ATOM 669 C C . SER A 1 98 ? 11.805 -1.719 -1.927 1.00 86.06 98 SER A C 1
ATOM 671 O O . SER A 1 98 ? 11.039 -1.250 -1.093 1.00 86.06 98 SER A O 1
ATOM 673 N N . VAL A 1 99 ? 12.088 -3.023 -1.962 1.00 89.88 99 VAL A N 1
ATOM 674 C CA . VAL A 1 99 ? 11.526 -3.979 -0.995 1.00 89.88 99 VAL A CA 1
ATOM 675 C C . VAL A 1 99 ? 11.972 -3.637 0.425 1.00 89.88 99 VAL A C 1
ATOM 677 O O . VAL A 1 99 ? 11.135 -3.552 1.323 1.00 89.88 99 VAL A O 1
ATOM 680 N N . VAL A 1 100 ? 13.268 -3.388 0.628 1.00 90.31 100 VAL A N 1
ATOM 681 C CA . VAL A 1 100 ? 13.835 -3.111 1.958 1.00 90.31 100 VAL A CA 1
ATOM 682 C C . VAL A 1 100 ? 13.268 -1.824 2.565 1.00 90.31 100 VAL A C 1
ATOM 684 O O . VAL A 1 100 ? 13.075 -1.763 3.777 1.00 90.31 100 VAL A O 1
ATOM 687 N N . MET A 1 101 ? 12.960 -0.809 1.753 1.00 88.06 101 MET A N 1
ATOM 688 C CA . MET A 1 101 ? 12.431 0.469 2.247 1.00 88.06 101 MET A CA 1
ATOM 689 C C . MET A 1 101 ? 10.895 0.522 2.301 1.00 88.06 101 MET A C 1
ATOM 691 O O . MET A 1 101 ? 10.320 0.998 3.286 1.00 88.06 101 MET A O 1
ATOM 695 N N . LEU A 1 102 ? 10.205 0.048 1.261 1.00 89.69 102 LEU A N 1
ATOM 696 C CA . LEU A 1 102 ? 8.751 0.197 1.130 1.00 89.69 102 LEU A CA 1
ATOM 697 C C . LEU A 1 102 ? 7.985 -0.841 1.945 1.00 89.69 102 LEU A C 1
ATOM 699 O O . LEU A 1 102 ? 6.984 -0.497 2.566 1.00 89.69 102 LEU A O 1
ATOM 703 N N . VAL A 1 103 ? 8.446 -2.094 2.002 1.00 93.38 103 VAL A N 1
ATOM 704 C CA . VAL A 1 103 ? 7.696 -3.153 2.699 1.00 93.38 103 VAL A CA 1
ATOM 705 C C . VAL A 1 103 ? 7.560 -2.863 4.197 1.00 93.38 103 VAL A C 1
ATOM 707 O O . VAL A 1 103 ? 6.425 -2.869 4.685 1.00 93.38 103 VAL A O 1
ATOM 710 N N . PRO A 1 104 ? 8.635 -2.528 4.940 1.00 93.56 104 PRO A N 1
ATOM 711 C CA . PRO A 1 104 ? 8.499 -2.199 6.356 1.00 93.56 104 PRO A CA 1
ATOM 712 C C . PRO A 1 104 ? 7.675 -0.931 6.587 1.00 93.56 104 PRO A C 1
ATOM 714 O O . PRO A 1 104 ? 6.854 -0.892 7.500 1.00 93.56 104 PRO A O 1
ATOM 717 N N . SER A 1 105 ? 7.853 0.101 5.759 1.00 93.00 105 SER A N 1
ATOM 718 C CA . SER A 1 105 ? 7.156 1.378 5.946 1.00 93.00 105 SER A CA 1
ATOM 719 C C . SER A 1 105 ? 5.652 1.274 5.680 1.00 93.00 105 SER A C 1
ATOM 721 O O . SER A 1 105 ? 4.859 1.823 6.444 1.00 93.00 105 SER A O 1
ATOM 723 N N . PHE A 1 106 ? 5.232 0.508 4.670 1.00 95.56 106 PHE A N 1
ATOM 724 C CA . PHE A 1 106 ? 3.821 0.211 4.420 1.00 95.56 106 PHE A CA 1
ATOM 725 C C . PHE A 1 106 ? 3.213 -0.658 5.521 1.00 95.56 106 PHE A C 1
ATOM 727 O O . PHE A 1 106 ? 2.100 -0.374 5.964 1.00 95.56 106 PHE A O 1
ATOM 734 N N . ALA A 1 107 ? 3.933 -1.685 5.983 1.00 95.31 107 ALA A N 1
ATOM 735 C CA . ALA A 1 107 ? 3.474 -2.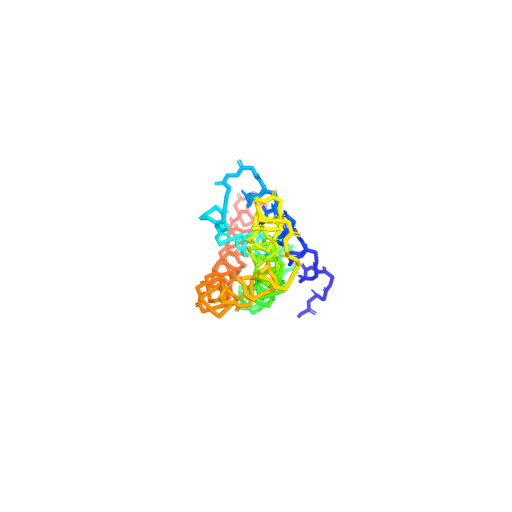536 7.077 1.00 95.31 107 ALA A CA 1
ATOM 736 C C . ALA A 1 107 ? 3.257 -1.718 8.357 1.00 95.31 107 ALA A C 1
ATOM 738 O O . ALA A 1 107 ? 2.184 -1.781 8.951 1.00 95.31 107 ALA A O 1
ATOM 739 N N . LEU A 1 108 ? 4.236 -0.893 8.742 1.00 95.56 108 LEU A N 1
ATOM 740 C CA . LEU A 1 108 ? 4.145 -0.021 9.915 1.00 95.56 108 LEU A CA 1
ATOM 741 C C . LEU A 1 108 ? 3.053 1.042 9.757 1.00 95.56 108 LEU A C 1
ATOM 743 O O . LEU A 1 108 ? 2.293 1.277 10.694 1.00 95.56 108 LEU A O 1
ATOM 747 N N . GLY A 1 109 ? 2.931 1.651 8.575 1.00 94.19 109 GLY A N 1
ATOM 748 C CA . GLY A 1 109 ? 1.875 2.619 8.284 1.00 94.19 109 GLY A CA 1
ATOM 749 C C . GLY A 1 109 ? 0.479 2.013 8.432 1.00 94.19 109 GLY A C 1
ATOM 750 O O . GLY A 1 109 ? -0.376 2.598 9.096 1.00 94.19 109 GLY A O 1
ATOM 751 N N . GLY A 1 110 ? 0.264 0.816 7.880 1.00 94.94 110 GLY A N 1
ATOM 752 C CA . GLY A 1 110 ? -1.002 0.093 8.003 1.00 94.94 110 GLY A CA 1
ATOM 753 C C . GLY A 1 110 ? -1.287 -0.369 9.426 1.00 94.94 110 GLY A C 1
ATOM 754 O O . GLY A 1 110 ? -2.405 -0.212 9.909 1.00 94.94 110 GLY A O 1
ATOM 755 N N . MET A 1 111 ? -0.264 -0.851 10.129 1.00 96.25 111 MET A N 1
ATOM 756 C CA . MET A 1 111 ? -0.348 -1.257 11.529 1.00 96.25 111 MET A CA 1
ATOM 757 C C . MET A 1 111 ? -0.796 -0.100 12.434 1.00 96.25 111 MET A C 1
ATOM 759 O O . MET A 1 111 ? -1.753 -0.229 13.198 1.00 96.25 111 MET A O 1
ATOM 763 N N . LEU A 1 112 ? -0.119 1.048 12.329 1.00 95.81 112 LEU A N 1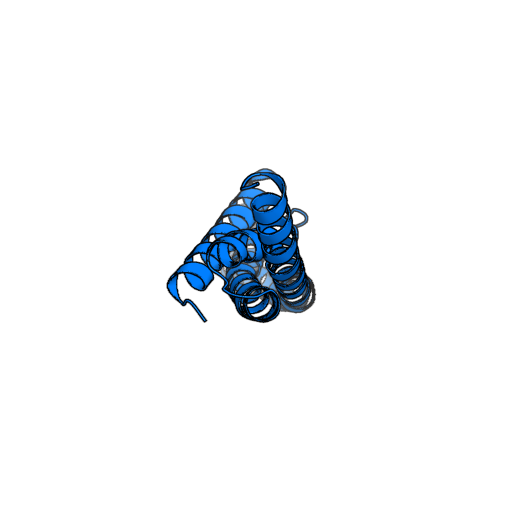
ATOM 764 C CA . LEU A 1 112 ? -0.401 2.227 13.146 1.00 95.81 112 LEU A CA 1
ATOM 765 C C . LEU A 1 112 ? -1.772 2.816 12.820 1.00 95.81 112 LEU A C 1
ATOM 767 O O . LEU A 1 112 ? -2.550 3.085 13.733 1.00 95.81 112 LEU A O 1
ATOM 771 N N . ALA A 1 113 ? -2.087 2.990 11.535 1.00 94.88 113 ALA A N 1
ATOM 772 C CA . ALA A 1 113 ? -3.363 3.557 11.111 1.00 94.88 113 ALA A CA 1
ATOM 773 C C . ALA A 1 113 ? -4.549 2.647 11.457 1.00 94.88 113 ALA A C 1
ATOM 775 O O . ALA A 1 113 ? -5.591 3.146 11.875 1.00 94.88 113 ALA A O 1
ATOM 776 N N . GLY A 1 114 ? -4.377 1.327 11.346 1.00 93.62 114 GLY A N 1
ATOM 777 C CA . GLY A 1 114 ? -5.383 0.344 11.736 1.00 93.62 114 GLY A CA 1
ATOM 778 C C . GLY A 1 114 ? -5.703 0.400 13.228 1.00 93.62 114 GLY A C 1
ATOM 779 O O . GLY A 1 114 ? -6.863 0.555 13.607 1.00 93.62 114 GLY A O 1
ATOM 780 N N . ALA A 1 115 ? -4.678 0.356 14.082 1.00 93.38 115 ALA A N 1
ATOM 781 C CA . ALA A 1 115 ? -4.859 0.431 15.531 1.00 93.38 115 ALA A CA 1
ATOM 782 C C . ALA A 1 115 ? -5.433 1.788 15.981 1.00 93.38 115 ALA A C 1
ATOM 784 O O . ALA A 1 115 ? -6.402 1.838 16.740 1.00 93.38 115 ALA A O 1
ATOM 785 N N . LEU A 1 116 ? -4.864 2.897 15.492 1.00 94.56 116 LEU A N 1
ATOM 786 C CA . LEU A 1 116 ? -5.320 4.248 15.837 1.00 94.56 116 LEU A CA 1
ATOM 787 C C . LEU A 1 116 ? -6.742 4.514 15.341 1.00 94.56 116 LEU A C 1
ATOM 789 O O . LEU A 1 116 ? -7.526 5.122 16.065 1.00 94.56 116 LEU A O 1
ATOM 793 N N . GLY A 1 117 ? -7.087 4.050 14.139 1.00 93.19 117 GLY A N 1
ATOM 794 C CA . GLY A 1 117 ? -8.416 4.230 13.565 1.00 93.19 117 GLY A CA 1
ATOM 795 C C . GLY A 1 117 ? -9.513 3.588 14.414 1.00 93.19 117 GLY A C 1
ATOM 796 O O . GLY A 1 117 ? -10.541 4.221 14.637 1.00 93.19 117 GLY A O 1
ATOM 797 N N . VAL A 1 118 ? -9.270 2.389 14.958 1.00 92.50 118 VAL A N 1
ATOM 798 C CA . VAL A 1 118 ? -10.216 1.728 15.874 1.00 92.50 118 VAL A CA 1
ATOM 799 C C . VAL A 1 118 ? -10.365 2.523 17.170 1.00 92.50 118 VAL A C 1
ATOM 801 O O . VAL A 1 118 ? -11.476 2.873 17.551 1.00 92.50 118 VAL A O 1
ATOM 804 N N . VAL A 1 119 ? -9.251 2.911 17.801 1.00 92.56 119 VAL A N 1
ATOM 805 C CA . VAL A 1 119 ? -9.289 3.698 19.048 1.00 92.56 119 VAL A CA 1
ATOM 806 C C . VAL A 1 119 ? -10.028 5.025 18.857 1.00 92.56 119 VAL A C 1
ATOM 808 O O . VAL A 1 119 ? -10.770 5.461 19.739 1.00 92.56 119 VAL A O 1
ATOM 811 N N . LEU A 1 120 ? -9.825 5.692 17.720 1.00 92.62 120 LEU A N 1
ATOM 812 C CA . LEU A 1 120 ? -10.513 6.937 17.396 1.00 92.62 120 LEU A CA 1
ATOM 813 C C . LEU A 1 120 ? -12.006 6.710 17.153 1.00 92.62 120 LEU A C 1
ATOM 815 O O . LEU A 1 120 ? -12.805 7.474 17.691 1.00 92.62 120 LEU A O 1
ATOM 819 N N . ARG A 1 121 ? -12.383 5.668 16.401 1.00 91.44 121 ARG A N 1
ATOM 820 C CA . ARG A 1 121 ? -13.784 5.290 16.171 1.00 91.44 121 ARG A CA 1
ATOM 821 C C . ARG A 1 121 ? -14.508 5.066 17.495 1.00 91.44 121 ARG A C 1
ATOM 823 O O . ARG A 1 121 ? -15.502 5.736 17.755 1.00 91.44 121 ARG A O 1
ATOM 830 N N . ASP A 1 122 ? -13.955 4.227 18.365 1.00 90.00 122 ASP A N 1
ATOM 831 C CA . ASP A 1 122 ? -14.579 3.878 19.643 1.00 90.00 122 ASP A CA 1
ATOM 832 C C . ASP A 1 122 ? -14.710 5.117 20.557 1.00 90.00 122 ASP A C 1
ATOM 834 O O . ASP A 1 122 ? -15.716 5.317 21.246 1.00 90.00 122 ASP A O 1
ATOM 838 N N . ARG A 1 123 ? -13.722 6.027 20.530 1.00 89.06 123 ARG A N 1
ATOM 839 C CA . ARG A 1 123 ? -13.794 7.314 21.249 1.00 89.06 123 ARG A CA 1
ATOM 840 C C . ARG A 1 123 ? -14.834 8.279 20.686 1.00 89.06 123 ARG A C 1
ATOM 842 O O . ARG A 1 123 ? -15.365 9.091 21.440 1.00 89.06 123 ARG A O 1
ATOM 849 N N . VAL A 1 124 ? -15.077 8.258 19.381 1.00 89.50 124 VAL A N 1
ATOM 850 C CA . VAL A 1 124 ? -16.107 9.093 18.753 1.00 89.50 124 VAL A CA 1
ATOM 851 C C . VAL A 1 124 ? -17.488 8.533 19.071 1.00 89.50 124 VAL A C 1
ATOM 853 O O . VAL A 1 124 ? -18.346 9.288 19.517 1.00 89.50 124 VAL A O 1
ATOM 856 N N . GLU A 1 125 ? -17.690 7.224 18.940 1.00 88.56 125 GLU A N 1
ATOM 857 C CA . GLU A 1 125 ? -18.962 6.562 19.255 1.00 88.56 125 GLU A CA 1
ATOM 858 C C . GLU A 1 125 ? -19.366 6.774 20.717 1.00 88.56 125 GLU A C 1
ATOM 860 O O . GLU A 1 125 ? -20.506 7.134 20.995 1.00 88.56 125 GLU A O 1
ATOM 865 N N . THR A 1 126 ? -18.416 6.678 21.649 1.00 86.94 126 THR A N 1
ATOM 866 C CA . THR A 1 126 ? -18.673 6.959 23.073 1.00 86.94 126 THR A CA 1
ATOM 867 C C . THR A 1 126 ? -18.987 8.427 23.380 1.00 86.94 126 THR A C 1
ATOM 869 O O . THR A 1 126 ? -19.626 8.701 24.391 1.00 86.94 126 THR A O 1
ATOM 872 N N . ARG A 1 127 ? -18.547 9.380 22.546 1.00 83.94 127 ARG A N 1
ATOM 873 C CA . ARG A 1 127 ? -18.784 10.824 22.748 1.00 83.94 127 ARG A CA 1
ATOM 874 C C . ARG A 1 127 ? -20.001 11.370 22.009 1.00 83.94 127 ARG A C 1
ATOM 876 O O . ARG A 1 127 ? -20.537 12.383 22.437 1.00 83.94 127 ARG A O 1
ATOM 883 N N . VAL A 1 128 ? -20.369 10.766 20.882 1.00 82.44 128 VAL A N 1
ATOM 884 C CA . VAL A 1 128 ? -21.464 11.221 20.005 1.00 82.44 128 VAL A CA 1
ATOM 885 C C . VAL A 1 128 ? -22.719 10.362 20.186 1.00 82.44 128 VAL A C 1
ATOM 887 O O . VAL A 1 128 ? -23.819 10.828 19.918 1.00 82.44 128 VAL A O 1
ATOM 890 N N . GLY A 1 129 ? -22.570 9.117 20.646 1.00 58.50 129 GLY A N 1
ATOM 891 C CA . GLY A 1 129 ? -23.675 8.205 20.951 1.00 58.50 129 GLY A CA 1
ATOM 892 C C . GLY A 1 129 ? -24.269 8.349 22.359 1.00 58.50 129 GLY A C 1
ATOM 893 O O . GLY A 1 129 ? -25.040 7.476 22.753 1.00 58.50 129 GLY A O 1
ATOM 894 N N . ALA A 1 130 ? -23.906 9.400 23.107 1.00 48.53 130 ALA A N 1
ATOM 895 C CA . ALA A 1 130 ? -24.472 9.780 24.408 1.00 48.53 130 ALA A CA 1
ATOM 896 C C . ALA A 1 130 ? -25.264 11.087 24.275 1.00 48.53 130 ALA A C 1
ATOM 898 O O . ALA A 1 130 ? -26.325 11.194 24.929 1.00 48.53 130 ALA A O 1
#

Radius of gyration: 16.96 Å; chains: 1; bounding box: 43×24×51 Å